Protein AF-A0A7W1WPH4-F1 (afdb_monomer_lite)

pLDDT: mean 79.87, std 18.22, range [43.59, 97.69]

Organism: NCBI:txid1490290

Sequence (135 aa):
MEVLTKTSVLTKNKQTAIPFRANKPANKQSKHRNLILAVILAGMLISISFIFLFALLFFNVFSQDPSRNMEEGQWEVSAGFPLEAKKYLSIYQEAGEKYGVPWPVLAAVHKVETDFGRNLSVSSVGATGHTQVRP

Structure (mmCIF, N/CA/C/O backbone):
data_AF-A0A7W1WPH4-F1
#
_entry.id   AF-A0A7W1WPH4-F1
#
loop_
_atom_site.group_PDB
_atom_site.id
_atom_site.type_symbol
_atom_site.label_atom_id
_atom_site.label_alt_id
_atom_site.label_comp_id
_atom_site.label_asym_id
_atom_site.label_entity_id
_atom_site.label_seq_id
_atom_site.pdbx_PDB_ins_code
_atom_site.Cartn_x
_atom_site.Cartn_y
_atom_site.Cartn_z
_atom_site.occupancy
_atom_site.B_iso_or_equiv
_atom_site.auth_seq_id
_atom_site.auth_comp_id
_atom_site.auth_asym_id
_atom_site.auth_atom_id
_atom_site.pdbx_PDB_model_num
ATOM 1 N N . MET A 1 1 ? -59.932 21.905 135.417 1.00 44.69 1 MET A N 1
ATOM 2 C CA . MET A 1 1 ? -59.788 20.575 134.791 1.00 44.69 1 MET A CA 1
ATOM 3 C C . MET A 1 1 ? -59.195 20.803 133.411 1.00 44.69 1 MET A C 1
ATOM 5 O O . MET A 1 1 ? -59.931 20.976 132.452 1.00 44.69 1 MET A O 1
ATOM 9 N N . GLU A 1 2 ? -57.873 20.939 133.347 1.00 46.03 2 GLU A N 1
ATOM 10 C CA . GLU A 1 2 ? -57.127 21.042 132.092 1.00 46.03 2 GLU A CA 1
ATOM 11 C C . GLU A 1 2 ? -56.689 19.638 131.688 1.00 46.03 2 GLU A C 1
ATOM 13 O O . GLU A 1 2 ? -56.064 18.934 132.480 1.00 46.03 2 GLU A O 1
ATOM 18 N N . VAL A 1 3 ? -57.029 19.220 130.471 1.00 50.69 3 VAL A N 1
ATOM 19 C CA . VAL A 1 3 ? -56.539 17.966 129.898 1.00 50.69 3 VAL A CA 1
ATOM 20 C C . VAL A 1 3 ? -55.778 18.311 128.626 1.00 50.69 3 VAL A C 1
ATOM 22 O O . VAL A 1 3 ? -56.357 18.606 127.585 1.00 50.69 3 VAL A O 1
ATOM 25 N N . LEU A 1 4 ? -54.453 18.300 128.756 1.00 47.03 4 LEU A N 1
ATOM 26 C CA . LEU A 1 4 ? -53.483 18.362 127.670 1.00 47.03 4 LEU A CA 1
ATOM 27 C C . LEU A 1 4 ? -53.533 17.052 126.873 1.00 47.03 4 LEU A C 1
ATOM 29 O O . LEU A 1 4 ? -53.284 15.981 127.430 1.00 47.03 4 LEU A O 1
ATOM 33 N N . THR A 1 5 ? -53.781 17.117 125.564 1.00 56.12 5 THR A N 1
ATOM 34 C CA . THR A 1 5 ? -53.632 15.957 124.672 1.00 56.12 5 THR A CA 1
ATOM 35 C C . THR A 1 5 ? -52.693 16.250 123.508 1.00 56.12 5 THR A C 1
ATOM 37 O O . THR A 1 5 ? -53.043 16.945 122.563 1.00 56.12 5 THR A O 1
ATOM 40 N N . LYS A 1 6 ? -51.507 15.643 123.623 1.00 46.16 6 LYS A N 1
ATOM 41 C CA . LYS A 1 6 ? -50.688 14.993 122.587 1.00 46.16 6 LYS A CA 1
ATOM 42 C C . LYS A 1 6 ? -50.460 15.696 121.239 1.00 46.16 6 LYS A C 1
ATOM 44 O O . LYS A 1 6 ? -51.287 15.704 120.337 1.00 46.16 6 LYS A O 1
ATOM 49 N N . THR A 1 7 ? -49.194 16.066 121.090 1.00 51.03 7 THR A N 1
ATOM 50 C CA . THR A 1 7 ? -48.355 16.135 119.891 1.00 51.03 7 THR A CA 1
ATOM 51 C C . THR A 1 7 ? -48.670 15.068 118.828 1.00 51.03 7 THR A C 1
ATOM 53 O O . THR A 1 7 ? -48.636 13.871 119.116 1.00 51.03 7 THR A O 1
ATOM 56 N N . SER A 1 8 ? -48.843 15.491 117.571 1.00 51.50 8 SER A N 1
ATOM 57 C CA . SER A 1 8 ? -48.758 14.629 116.384 1.00 51.50 8 SER A CA 1
ATOM 58 C C . SER A 1 8 ? -47.862 15.278 115.326 1.00 51.50 8 SER A C 1
ATOM 60 O O . SER A 1 8 ? -48.149 16.357 114.811 1.00 51.50 8 SER A O 1
ATOM 62 N N . VAL A 1 9 ? -46.754 14.601 115.039 1.00 52.53 9 VAL A N 1
ATOM 63 C CA . VAL A 1 9 ? -45.717 14.944 114.062 1.00 52.53 9 VAL A CA 1
ATOM 64 C C . VAL A 1 9 ? -46.260 14.761 112.641 1.00 52.53 9 VAL A C 1
ATOM 66 O O . VAL A 1 9 ? -46.621 13.651 112.257 1.00 52.53 9 VAL A O 1
ATOM 69 N N . LEU A 1 10 ? -46.282 15.828 111.838 1.00 47.59 10 LEU A N 1
ATOM 70 C CA . LEU A 1 10 ? -46.608 15.758 110.412 1.00 47.59 10 LEU A CA 1
ATOM 71 C C . LEU A 1 10 ? -45.361 15.300 109.637 1.00 47.59 10 LEU A C 1
ATOM 73 O O . LEU A 1 10 ? -44.367 16.020 109.558 1.00 47.59 10 LEU A O 1
ATOM 77 N N . THR A 1 11 ? -45.394 14.093 109.070 1.00 49.56 11 THR A N 1
ATOM 78 C CA . THR A 1 11 ? -44.335 13.571 108.193 1.00 49.56 11 THR A CA 1
ATOM 79 C C . THR A 1 11 ? -44.860 13.318 106.780 1.00 49.56 11 THR A C 1
ATOM 81 O O . THR A 1 11 ? -45.850 12.621 106.607 1.00 49.56 11 THR A O 1
ATOM 84 N N . LYS A 1 12 ? -44.091 13.832 105.804 1.00 48.00 12 LYS A N 1
ATOM 85 C CA . LYS A 1 12 ? -43.979 13.472 104.371 1.00 48.00 12 LYS A CA 1
ATOM 86 C C . LYS A 1 12 ? -45.227 13.602 103.481 1.00 48.00 12 LYS A C 1
ATOM 88 O O . LYS A 1 12 ? -46.167 12.841 103.627 1.00 48.00 12 LYS A O 1
ATOM 93 N N . ASN A 1 13 ? -45.100 14.361 102.384 1.00 47.38 13 ASN A N 1
ATOM 94 C CA . ASN A 1 13 ? -44.940 13.740 101.058 1.00 47.38 13 ASN A CA 1
ATOM 95 C C . ASN A 1 13 ? -44.462 14.760 100.001 1.00 47.38 13 ASN A C 1
ATOM 97 O O . ASN A 1 13 ? -45.152 15.735 99.720 1.00 47.38 13 ASN A O 1
ATOM 101 N N . LYS A 1 14 ? -43.289 14.535 99.395 1.00 56.16 14 LYS A N 1
ATOM 102 C CA . LYS A 1 14 ? -42.866 15.233 98.170 1.00 56.16 14 LYS A CA 1
ATOM 103 C C . LYS A 1 14 ? -43.418 14.438 96.988 1.00 56.16 14 LYS A C 1
ATOM 105 O O . LYS A 1 14 ? -42.868 13.398 96.647 1.00 56.16 14 LYS A O 1
ATOM 110 N N . GLN A 1 15 ? -44.493 14.918 96.370 1.00 54.16 15 GLN A N 1
ATOM 111 C CA . GLN A 1 15 ? -44.945 14.406 95.077 1.00 54.16 15 GLN A CA 1
ATOM 112 C C . GLN A 1 15 ? -43.989 14.907 93.990 1.00 54.16 15 GLN A C 1
ATOM 114 O O . GLN A 1 15 ? -44.013 16.068 93.593 1.00 54.16 15 GLN A O 1
ATOM 119 N N . THR A 1 16 ? -43.106 14.029 93.527 1.00 57.97 16 THR A N 1
ATOM 120 C CA . THR A 1 16 ? -42.344 14.221 92.291 1.00 57.97 16 THR A CA 1
ATOM 121 C C . THR A 1 16 ? -43.277 14.031 91.099 1.00 57.97 16 THR A C 1
ATOM 123 O O . THR A 1 16 ? -43.765 12.926 90.864 1.00 57.97 16 THR A O 1
ATOM 126 N N . ALA A 1 17 ? -43.527 15.104 90.350 1.00 58.62 17 ALA A N 1
ATOM 127 C CA . ALA A 1 17 ? -44.237 15.060 89.079 1.00 58.62 17 ALA A CA 1
ATOM 128 C C . ALA A 1 17 ? -43.425 14.261 88.042 1.00 58.62 17 ALA A C 1
ATOM 130 O O . ALA A 1 17 ? -42.264 14.571 87.776 1.00 58.62 17 ALA A O 1
ATOM 131 N N . ILE A 1 18 ? -44.033 13.229 87.458 1.00 62.78 18 ILE A N 1
ATOM 132 C CA . ILE A 1 18 ? -43.463 12.468 86.339 1.00 62.78 18 ILE A CA 1
ATOM 133 C C . ILE A 1 18 ? -43.774 13.246 85.048 1.00 62.78 18 ILE A C 1
ATOM 135 O O . ILE A 1 18 ? -44.949 13.535 84.808 1.00 62.78 18 ILE A O 1
ATOM 139 N N . PRO A 1 19 ? -42.796 13.595 84.189 1.00 65.19 19 PRO A N 1
ATOM 140 C CA . PRO A 1 19 ? -43.103 14.256 82.926 1.00 65.19 19 PRO A CA 1
ATOM 141 C C . PRO A 1 19 ? -43.771 13.274 81.951 1.00 65.19 19 PRO A C 1
ATOM 143 O O . PRO A 1 19 ? -43.208 12.232 81.611 1.00 65.19 19 PRO A O 1
ATOM 146 N N . PHE A 1 20 ? -44.966 13.622 81.464 1.00 67.62 20 PHE A N 1
ATOM 147 C CA . PHE A 1 20 ? -45.625 12.916 80.364 1.00 67.62 20 PHE A CA 1
ATOM 148 C C . PHE A 1 20 ? -44.813 13.115 79.075 1.00 67.62 20 PHE A C 1
ATOM 150 O O . PHE A 1 20 ? -44.821 14.184 78.462 1.00 67.62 20 PHE A O 1
ATOM 157 N N . ARG A 1 21 ? -44.063 12.085 78.673 1.00 67.25 21 ARG A N 1
ATOM 158 C CA . ARG A 1 21 ? -43.264 12.080 77.443 1.00 67.25 21 ARG A CA 1
ATOM 159 C C . ARG A 1 21 ? -44.173 11.797 76.246 1.00 67.25 21 ARG A C 1
ATOM 161 O O . ARG A 1 21 ? -44.509 10.648 75.974 1.00 67.25 21 ARG A O 1
ATOM 168 N N . ALA A 1 22 ? -44.549 12.842 75.512 1.00 64.62 22 ALA A N 1
ATOM 169 C CA . ALA A 1 22 ? -45.223 12.695 74.226 1.00 64.62 22 ALA A CA 1
ATOM 170 C C . ALA A 1 22 ? -44.254 12.085 73.196 1.00 64.62 22 ALA A C 1
ATOM 172 O O . ALA A 1 22 ? -43.293 12.722 72.761 1.00 64.62 22 ALA A O 1
ATOM 173 N N . ASN A 1 23 ? -44.498 10.837 72.798 1.00 65.06 23 ASN A N 1
ATOM 174 C CA . ASN A 1 23 ? -43.757 10.199 71.714 1.00 65.06 23 ASN A CA 1
ATOM 175 C C . ASN A 1 23 ? -44.302 10.703 70.370 1.00 65.06 23 ASN A C 1
ATOM 177 O O . ASN A 1 23 ? -45.432 10.399 69.993 1.00 65.06 23 ASN A O 1
ATOM 181 N N . LYS A 1 24 ? -43.493 11.475 69.638 1.00 65.81 24 LYS A N 1
ATOM 182 C CA . LYS A 1 24 ? -43.786 11.897 68.260 1.00 65.81 24 LYS A CA 1
ATOM 183 C C . LYS A 1 24 ? -43.923 10.638 67.385 1.00 65.81 24 LYS A C 1
ATOM 185 O O . LYS A 1 24 ? -42.964 9.863 67.340 1.00 65.81 24 LYS A O 1
ATOM 190 N N . PRO A 1 25 ? -45.058 10.389 66.703 1.00 61.06 25 PRO A N 1
ATOM 191 C CA . PRO A 1 25 ? -45.206 9.178 65.908 1.00 61.06 25 PRO A CA 1
ATOM 192 C C . PRO A 1 25 ? -44.193 9.207 64.7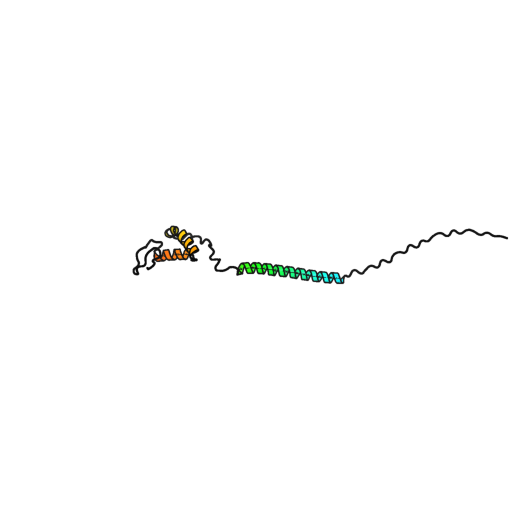62 1.00 61.06 25 PRO A C 1
ATOM 194 O O . PRO A 1 25 ? -44.140 10.153 63.973 1.00 61.06 25 PRO A O 1
ATOM 197 N N . ALA A 1 26 ? -43.352 8.175 64.696 1.00 64.44 26 ALA A N 1
ATOM 198 C CA . ALA A 1 26 ? -42.400 7.999 63.613 1.00 64.44 26 ALA A CA 1
ATOM 199 C C . ALA A 1 26 ? -43.173 7.908 62.286 1.00 64.44 26 ALA A C 1
ATOM 201 O O . ALA A 1 26 ? -43.914 6.953 62.052 1.00 64.44 26 ALA A O 1
ATOM 202 N N . ASN A 1 27 ? -43.023 8.918 61.423 1.00 64.62 27 ASN A N 1
ATOM 203 C CA . ASN A 1 27 ? -43.690 8.981 60.125 1.00 64.62 27 ASN A CA 1
ATOM 204 C C . ASN A 1 27 ? -43.156 7.859 59.216 1.00 64.62 27 ASN A C 1
ATOM 206 O O . ASN A 1 27 ? -42.111 7.983 58.581 1.00 64.62 27 ASN A O 1
ATOM 210 N N . LYS A 1 28 ? -43.870 6.731 59.190 1.00 62.22 28 LYS A N 1
ATOM 211 C CA . LYS A 1 28 ? -43.543 5.553 58.377 1.00 62.22 28 LYS A CA 1
ATOM 212 C C . LYS A 1 28 ? -43.762 5.818 56.879 1.00 62.22 28 LYS A C 1
ATOM 214 O O . LYS A 1 28 ? -43.068 5.244 56.048 1.00 62.22 28 LYS A O 1
ATOM 219 N N . GLN A 1 29 ? -44.661 6.740 56.529 1.00 66.44 29 GLN A N 1
ATOM 220 C CA . GLN A 1 29 ? -45.037 7.057 55.148 1.00 66.44 29 GLN A CA 1
ATOM 221 C C . GLN A 1 29 ? -43.981 7.889 54.403 1.00 66.44 29 GLN A C 1
ATOM 223 O O . GLN A 1 29 ? -43.794 7.702 53.201 1.00 66.44 29 GLN A O 1
ATOM 228 N N . SER A 1 30 ? -43.229 8.749 55.098 1.00 65.44 30 SER A N 1
ATOM 229 C CA . SER A 1 30 ? -42.098 9.475 54.498 1.00 65.44 30 SER A CA 1
ATOM 230 C C . SER A 1 30 ? -40.928 8.550 54.146 1.00 65.44 30 SER A C 1
ATOM 232 O O . SER A 1 30 ? -40.287 8.745 53.115 1.00 65.44 30 SER A O 1
ATOM 234 N N . LYS A 1 31 ? -40.692 7.493 54.940 1.00 74.88 31 LYS A N 1
A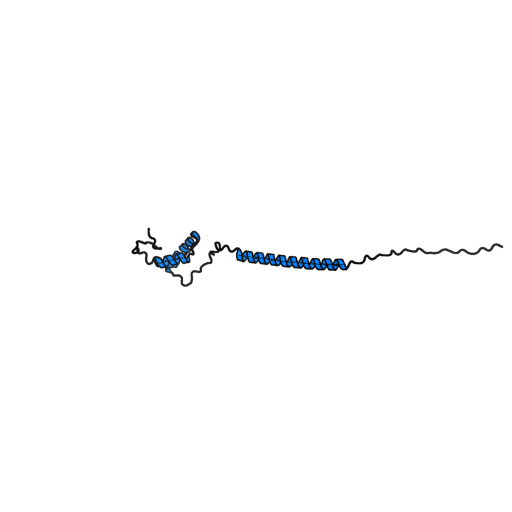TOM 235 C CA . LYS A 1 31 ? -39.651 6.492 54.649 1.00 74.88 31 LYS A CA 1
ATOM 236 C C . LYS A 1 31 ? -39.915 5.740 53.344 1.00 74.88 31 LYS A C 1
ATOM 238 O O . LYS A 1 31 ? -38.996 5.586 52.549 1.00 74.88 31 LYS A O 1
ATOM 243 N N . HIS A 1 32 ? -41.156 5.318 53.095 1.00 76.31 32 HIS A N 1
ATOM 244 C CA . HIS A 1 32 ? -41.504 4.599 51.863 1.00 76.31 32 HIS A CA 1
ATOM 245 C C . HIS A 1 32 ? -41.383 5.481 50.609 1.00 76.31 32 HIS A C 1
ATOM 247 O O . HIS A 1 32 ? -40.899 5.015 49.584 1.00 76.31 32 HIS A O 1
ATOM 253 N N . ARG A 1 33 ? -41.736 6.772 50.696 1.00 84.06 33 ARG A N 1
ATOM 254 C CA . ARG A 1 33 ? -41.580 7.728 49.582 1.00 84.06 33 ARG A CA 1
ATOM 255 C C . ARG A 1 33 ? -40.112 7.991 49.244 1.00 84.06 33 ARG A C 1
ATOM 257 O O . ARG A 1 33 ? -39.747 7.964 48.075 1.00 84.06 33 ARG A O 1
ATOM 264 N N . ASN A 1 34 ? -39.266 8.178 50.256 1.00 83.50 34 ASN A N 1
ATOM 265 C CA . ASN A 1 34 ? -37.833 8.398 50.051 1.00 83.50 34 ASN A CA 1
ATOM 266 C C . ASN A 1 34 ? -37.137 7.144 49.500 1.00 83.50 34 ASN A C 1
ATOM 268 O O . ASN A 1 34 ? -36.223 7.262 48.691 1.00 83.50 34 ASN A O 1
ATOM 272 N N . LEU A 1 35 ? -37.599 5.951 49.891 1.00 86.38 35 LEU A N 1
ATOM 273 C CA . LEU A 1 35 ? -37.100 4.685 49.355 1.00 86.38 35 LEU A CA 1
ATOM 274 C C . LEU A 1 35 ? -37.443 4.518 47.866 1.00 86.38 35 LEU A C 1
ATOM 276 O O . LEU A 1 35 ? -36.571 4.164 47.082 1.00 86.38 35 LEU A O 1
ATOM 280 N N . ILE A 1 36 ? -38.680 4.823 47.460 1.00 88.38 36 ILE A N 1
ATOM 281 C CA . ILE A 1 36 ? -39.101 4.759 46.048 1.00 88.38 36 ILE A CA 1
ATOM 282 C C . ILE A 1 36 ? -38.312 5.763 45.199 1.00 88.38 36 ILE A C 1
ATOM 284 O O . ILE A 1 36 ? -37.810 5.410 44.134 1.00 88.38 36 ILE A O 1
ATOM 288 N N . LEU A 1 37 ? -38.146 6.996 45.688 1.00 89.12 37 LEU A N 1
ATOM 289 C CA . LEU A 1 37 ? -37.350 8.018 45.005 1.00 89.12 37 LEU A CA 1
ATOM 290 C C . LEU A 1 37 ? -35.886 7.593 44.849 1.00 89.12 37 LEU A C 1
ATOM 292 O O . LEU A 1 37 ? -35.322 7.777 43.776 1.00 89.12 37 LEU A O 1
ATOM 296 N N . ALA A 1 38 ? -35.288 6.978 45.875 1.00 89.12 38 ALA A N 1
ATOM 297 C CA . ALA A 1 38 ? -33.916 6.479 45.809 1.00 89.12 38 ALA A CA 1
ATOM 298 C C . ALA A 1 38 ? -33.742 5.365 44.762 1.00 89.12 38 ALA A C 1
ATOM 300 O O . ALA A 1 38 ? -32.747 5.358 44.043 1.00 89.12 38 ALA A O 1
ATOM 301 N N . VAL A 1 39 ? -34.719 4.461 44.628 1.00 92.88 39 VAL A N 1
ATOM 302 C CA . VAL A 1 39 ? -34.691 3.388 43.618 1.00 92.88 39 VAL A CA 1
ATOM 303 C C . VAL A 1 39 ? -34.809 3.950 42.199 1.00 92.88 39 VAL A C 1
ATOM 305 O O . VAL A 1 39 ? -34.065 3.528 41.316 1.00 92.88 39 VAL A O 1
ATOM 308 N N . ILE A 1 40 ? -35.684 4.937 41.977 1.00 93.19 40 ILE A N 1
ATOM 309 C CA . ILE A 1 40 ? -35.818 5.608 40.672 1.00 93.19 40 ILE A CA 1
ATOM 310 C C . ILE A 1 40 ? -34.524 6.349 40.316 1.00 93.19 40 ILE A C 1
ATOM 312 O O . ILE A 1 40 ? -34.033 6.218 39.196 1.00 93.19 40 ILE A O 1
ATOM 316 N N . LEU A 1 41 ? -33.935 7.076 41.274 1.00 93.75 41 LEU A N 1
ATOM 317 C CA . LEU A 1 41 ? -32.680 7.800 41.062 1.00 93.75 41 LEU A CA 1
ATOM 318 C C . LEU A 1 41 ? -31.529 6.845 40.719 1.00 93.75 41 LEU A C 1
ATOM 320 O O . LEU A 1 41 ? -30.764 7.104 39.792 1.00 93.75 41 LEU A O 1
ATOM 324 N N . ALA A 1 42 ? -31.433 5.722 41.436 1.00 91.75 42 ALA A N 1
ATOM 325 C CA . ALA A 1 42 ? -30.443 4.686 41.164 1.00 91.75 42 ALA A CA 1
ATOM 326 C C . ALA A 1 42 ? -30.640 4.067 39.770 1.00 91.75 42 ALA A C 1
ATOM 328 O O . ALA A 1 42 ? -29.675 3.917 39.026 1.00 91.75 42 ALA A O 1
ATOM 329 N N . GLY A 1 43 ? -31.883 3.778 39.372 1.00 92.75 43 GLY A N 1
ATOM 330 C CA . GLY A 1 43 ? -32.201 3.265 38.035 1.00 92.75 43 GLY A CA 1
ATOM 331 C C . GLY A 1 43 ? -31.867 4.247 36.907 1.00 92.75 43 GLY A C 1
ATOM 332 O O . GLY A 1 43 ? -31.325 3.843 35.875 1.00 92.75 43 GLY A O 1
ATOM 333 N N . MET A 1 44 ? -32.125 5.544 37.105 1.00 94.69 44 MET A N 1
ATOM 334 C CA . MET A 1 44 ? -31.744 6.586 36.144 1.00 94.69 44 MET A CA 1
ATOM 335 C C . MET A 1 44 ? -30.226 6.706 36.018 1.00 94.69 44 MET A C 1
ATOM 337 O O . MET A 1 44 ? -29.725 6.788 34.902 1.00 94.69 44 MET A O 1
ATOM 341 N N . LEU A 1 45 ? -29.488 6.651 37.131 1.00 94.81 45 LEU A N 1
ATOM 342 C CA . LEU A 1 45 ? -28.022 6.666 37.116 1.00 94.81 45 LEU A CA 1
ATOM 343 C C . LEU A 1 45 ? -27.453 5.479 36.334 1.00 94.81 45 LEU A C 1
ATOM 345 O O . LEU A 1 45 ? -26.601 5.674 35.473 1.00 94.81 45 LEU A O 1
ATOM 349 N N . ILE A 1 46 ? -27.978 4.273 36.564 1.00 95.62 46 ILE A N 1
ATOM 350 C CA . ILE A 1 46 ? -27.574 3.068 35.826 1.00 95.62 46 ILE A CA 1
ATOM 351 C C . ILE A 1 46 ? -27.861 3.227 34.327 1.00 95.62 46 ILE A C 1
ATOM 353 O O . ILE A 1 46 ? -27.006 2.924 33.497 1.00 95.62 46 ILE A O 1
ATOM 357 N N . SER A 1 47 ? -29.035 3.752 33.973 1.00 95.31 47 SER A N 1
ATOM 358 C CA . SER A 1 47 ? -29.427 3.965 32.573 1.00 95.31 47 SER A CA 1
ATOM 359 C C . SER A 1 47 ? -28.539 5.003 31.880 1.00 95.31 47 SER A C 1
ATOM 361 O O . SER A 1 47 ? -28.104 4.788 30.753 1.00 95.31 47 SER A O 1
ATOM 363 N N . ILE A 1 48 ? -28.213 6.103 32.564 1.00 96.38 48 ILE A N 1
ATOM 364 C CA . ILE A 1 48 ? -27.312 7.147 32.057 1.00 96.38 48 ILE A CA 1
ATOM 365 C C . ILE A 1 48 ? -25.901 6.589 31.862 1.00 96.38 48 ILE A C 1
ATOM 367 O O . ILE A 1 48 ? -25.298 6.824 30.818 1.00 96.38 48 ILE A O 1
ATOM 371 N N . SER A 1 49 ? -25.385 5.810 32.817 1.00 95.44 49 SER A N 1
ATOM 372 C CA . SER A 1 49 ? -24.091 5.137 32.671 1.00 95.44 49 SER A CA 1
ATOM 373 C C . SER A 1 49 ? -24.075 4.176 31.484 1.00 95.44 49 SER A C 1
ATOM 375 O O . SER A 1 49 ? -23.081 4.119 30.765 1.00 95.44 49 SER A O 1
ATOM 377 N N . PHE A 1 50 ? -25.177 3.465 31.235 1.00 96.50 50 PHE A N 1
ATOM 378 C CA . PHE A 1 50 ? -25.293 2.560 30.095 1.00 96.50 50 PHE A CA 1
ATOM 379 C C . PHE A 1 50 ? -25.316 3.313 28.759 1.00 96.50 50 PHE A C 1
ATOM 381 O O . PHE A 1 50 ? -24.616 2.928 27.828 1.00 96.50 50 PHE A O 1
ATOM 388 N N . ILE A 1 51 ? -26.059 4.422 28.678 1.00 96.44 51 ILE A N 1
ATOM 389 C CA . ILE A 1 51 ? -26.094 5.290 27.491 1.00 96.44 51 ILE A CA 1
ATOM 390 C C . ILE A 1 51 ? -24.724 5.927 27.246 1.00 96.44 51 ILE A C 1
ATOM 392 O O . ILE A 1 51 ? -24.285 5.996 26.105 1.00 96.44 51 ILE A O 1
ATOM 396 N N . PHE A 1 52 ? -24.025 6.356 28.298 1.00 96.00 52 PHE A N 1
ATOM 397 C CA . PHE A 1 52 ? -22.682 6.920 28.183 1.00 96.00 52 PHE A CA 1
ATOM 398 C C . PHE A 1 52 ? -21.672 5.877 27.694 1.00 96.00 52 PHE A C 1
ATOM 400 O O . PHE A 1 52 ? -20.919 6.144 26.763 1.00 96.00 52 PHE A O 1
ATOM 407 N N . LEU A 1 53 ? -21.704 4.663 28.254 1.00 95.62 53 LEU A N 1
ATOM 408 C CA . LEU A 1 53 ? -20.877 3.551 27.786 1.00 95.62 53 LEU A CA 1
ATOM 409 C C . LEU A 1 53 ? -21.186 3.210 26.324 1.00 95.62 53 LEU A C 1
ATOM 411 O O . LEU A 1 53 ? -20.272 3.068 25.517 1.00 95.62 53 LEU A O 1
ATOM 415 N N . PHE A 1 54 ? -22.469 3.126 25.970 1.00 94.69 54 PHE A N 1
ATOM 416 C CA . PHE A 1 54 ? -22.900 2.876 24.601 1.00 94.69 54 PHE A CA 1
ATOM 417 C C . PHE A 1 54 ? -22.444 3.985 23.650 1.00 94.69 54 PHE A C 1
ATOM 419 O O . PHE A 1 54 ? -21.949 3.682 22.574 1.00 94.69 54 PHE A O 1
ATOM 426 N N . ALA A 1 55 ? -22.543 5.255 24.046 1.00 94.31 55 ALA A N 1
ATOM 427 C CA . ALA A 1 55 ? -22.074 6.385 23.253 1.00 94.31 55 ALA A CA 1
ATOM 428 C C . ALA A 1 55 ? -20.551 6.360 23.060 1.00 94.31 55 ALA A C 1
ATOM 430 O O . ALA A 1 55 ? -20.087 6.642 21.960 1.00 94.31 55 ALA A O 1
ATOM 431 N N . LEU A 1 56 ? -19.775 5.970 24.079 1.00 93.12 56 LEU A N 1
ATOM 432 C CA . LEU A 1 56 ? -18.326 5.776 23.948 1.00 93.12 56 LEU A CA 1
ATOM 433 C C . LEU A 1 56 ? -17.986 4.649 22.965 1.00 93.12 56 LEU A C 1
ATOM 435 O O . LEU A 1 56 ? -17.119 4.828 22.111 1.00 93.12 56 LEU A O 1
ATOM 439 N N . LEU A 1 57 ? -18.686 3.513 23.050 1.00 91.50 57 LEU A N 1
ATOM 440 C CA . LEU A 1 57 ? -18.512 2.402 22.108 1.00 91.50 57 LEU A CA 1
ATOM 441 C C . LEU A 1 57 ? -18.930 2.801 20.688 1.00 91.50 57 LEU A C 1
ATOM 443 O O . LEU A 1 57 ? -18.210 2.537 19.731 1.00 91.50 57 LEU A O 1
ATOM 447 N N . PHE A 1 58 ? -20.067 3.479 20.549 1.00 90.75 58 PHE A N 1
ATOM 448 C CA . PHE A 1 58 ? -20.581 3.951 19.269 1.00 90.75 58 PHE A CA 1
ATOM 449 C C . PHE A 1 58 ? -19.628 4.957 18.621 1.00 90.75 58 PHE A C 1
ATOM 451 O O . PHE A 1 58 ? -19.303 4.821 17.447 1.00 90.75 58 PHE A O 1
ATOM 458 N N . PHE A 1 59 ? -19.129 5.930 19.387 1.00 87.81 59 PHE A N 1
ATOM 459 C CA . PHE A 1 59 ? -18.147 6.903 18.914 1.00 87.81 59 PHE A CA 1
ATOM 460 C C . PHE A 1 59 ? -16.845 6.217 18.487 1.00 87.81 59 PHE A C 1
ATOM 462 O O . PHE A 1 59 ? -16.316 6.528 17.430 1.00 87.81 59 PHE A O 1
ATOM 469 N N . ASN A 1 60 ? -16.366 5.218 19.235 1.00 84.06 60 ASN A N 1
ATOM 470 C CA . ASN A 1 60 ? -15.189 4.441 18.839 1.00 84.06 60 ASN A CA 1
ATOM 471 C C . ASN A 1 60 ? -15.366 3.734 17.479 1.00 84.06 60 ASN A C 1
ATOM 473 O O . ASN A 1 60 ? -14.435 3.722 16.679 1.00 84.06 60 ASN A O 1
ATOM 477 N N . VAL A 1 61 ? -16.560 3.205 17.195 1.00 83.31 61 VAL A N 1
ATOM 478 C CA . VAL A 1 61 ? -16.870 2.532 15.921 1.00 83.31 61 VAL A CA 1
ATOM 479 C C . VAL A 1 61 ? -17.075 3.529 14.775 1.00 83.31 61 VAL A C 1
ATOM 481 O O . VAL A 1 61 ? -16.587 3.310 13.671 1.00 83.31 61 VAL A O 1
ATOM 484 N N . PHE A 1 62 ? -17.788 4.631 15.016 1.00 77.88 62 PHE A N 1
ATOM 485 C CA . PHE A 1 62 ? -18.215 5.565 13.966 1.00 77.88 62 PHE A CA 1
ATOM 486 C C . PHE A 1 62 ? -17.268 6.749 13.736 1.00 77.88 62 PHE A C 1
ATOM 488 O O . PHE A 1 62 ? -17.394 7.432 12.724 1.00 77.88 62 PHE A O 1
ATOM 495 N N . SER A 1 63 ? -16.312 7.008 14.632 1.00 72.06 63 SER A N 1
ATOM 496 C CA . SER A 1 63 ? -15.251 8.007 14.423 1.00 72.06 63 SER A CA 1
ATOM 497 C C . SER A 1 63 ? -14.051 7.471 13.646 1.00 72.06 63 SER A C 1
ATOM 499 O O . SER A 1 63 ? -13.034 8.159 13.549 1.00 72.06 63 SER A O 1
ATOM 501 N N . GLN A 1 64 ? -14.156 6.272 13.068 1.00 63.88 64 GLN A N 1
ATOM 502 C CA . GLN A 1 64 ? -13.213 5.825 12.053 1.00 63.88 64 GLN A CA 1
ATOM 503 C C . GLN A 1 64 ? -13.403 6.675 10.795 1.00 63.88 64 GLN A C 1
ATOM 505 O O . GLN A 1 64 ? -14.209 6.367 9.924 1.00 63.88 64 GLN A O 1
ATOM 510 N N . ASP A 1 65 ? -12.672 7.783 10.733 1.00 56.38 65 ASP A N 1
ATOM 511 C CA . ASP A 1 65 ? -12.445 8.547 9.515 1.00 56.38 65 ASP A CA 1
ATOM 512 C C . ASP A 1 65 ? -11.843 7.574 8.476 1.00 56.38 65 ASP A C 1
ATOM 514 O O . ASP A 1 65 ? -10.705 7.127 8.664 1.00 56.38 65 ASP A O 1
ATOM 518 N N . PRO A 1 66 ? -12.574 7.183 7.410 1.00 55.78 66 PRO A N 1
ATOM 519 C CA . PRO A 1 66 ? -12.107 6.172 6.454 1.00 55.78 66 PRO A CA 1
ATOM 520 C C . PRO A 1 66 ? -10.799 6.590 5.772 1.00 55.78 66 PRO A C 1
ATOM 522 O O . PRO A 1 66 ? -10.037 5.754 5.298 1.00 55.78 66 PRO A O 1
ATOM 525 N N . SER A 1 67 ? -10.534 7.898 5.764 1.00 53.69 67 SER A N 1
ATOM 526 C CA . SER A 1 67 ? -9.337 8.542 5.229 1.00 53.69 67 SER A CA 1
ATOM 527 C C . SER A 1 67 ? -8.109 8.426 6.138 1.00 53.69 67 SER A C 1
ATOM 529 O O . SER A 1 67 ? -6.991 8.565 5.653 1.00 53.69 67 SER A O 1
ATOM 531 N N . ARG A 1 68 ? -8.285 8.195 7.449 1.00 48.50 68 ARG A N 1
ATOM 532 C CA . ARG A 1 68 ? -7.176 8.012 8.409 1.00 48.50 68 ARG A CA 1
ATOM 533 C C . ARG A 1 68 ? -6.715 6.562 8.526 1.00 48.50 68 ARG A C 1
ATOM 535 O O . ARG A 1 68 ? -5.615 6.323 9.006 1.00 48.50 68 ARG A O 1
ATOM 542 N N . ASN A 1 69 ? -7.539 5.631 8.049 1.00 46.06 69 ASN A N 1
ATOM 543 C CA . ASN A 1 69 ? -7.285 4.196 8.065 1.00 46.06 69 ASN A CA 1
ATOM 544 C C . ASN A 1 69 ? -6.988 3.654 6.658 1.00 46.06 69 ASN A C 1
ATOM 546 O O . ASN A 1 69 ? -7.331 2.516 6.342 1.00 46.06 69 ASN A O 1
ATOM 550 N N . MET A 1 70 ? -6.226 4.391 5.843 1.00 50.50 70 MET A N 1
ATOM 551 C CA . MET A 1 70 ? -5.134 3.693 5.159 1.00 50.50 70 MET A CA 1
ATOM 552 C C . MET A 1 70 ? -4.125 3.361 6.250 1.00 50.50 70 MET A C 1
ATOM 554 O O . MET A 1 70 ? -3.087 4.002 6.373 1.00 50.50 70 MET A O 1
ATOM 558 N N . GLU A 1 71 ? -4.510 2.420 7.117 1.00 48.97 71 GLU A N 1
ATOM 559 C CA . GLU A 1 71 ? -3.602 1.801 8.046 1.00 48.97 71 GLU A CA 1
ATOM 560 C C . GLU A 1 71 ? -2.425 1.387 7.175 1.00 48.97 71 GLU A C 1
ATOM 562 O O . GLU A 1 71 ? -2.544 0.602 6.227 1.00 48.97 71 GLU A O 1
ATOM 567 N N . GLU A 1 72 ? -1.274 1.923 7.537 1.00 47.56 72 GLU A N 1
ATOM 568 C CA . GLU A 1 72 ? 0.040 1.320 7.414 1.00 47.56 72 GLU A CA 1
ATOM 569 C C . GLU A 1 72 ? 0.047 -0.066 8.104 1.00 47.56 72 GLU A C 1
ATOM 571 O O . GLU A 1 72 ? 0.979 -0.449 8.801 1.00 47.56 72 GLU A O 1
ATOM 576 N N . GLY A 1 73 ? -1.042 -0.831 7.969 1.00 44.91 73 GLY A N 1
ATOM 577 C CA . GLY A 1 73 ? -1.139 -2.221 8.305 1.00 44.91 73 GLY A CA 1
ATOM 578 C C . GLY A 1 73 ? -0.049 -2.842 7.483 1.00 44.91 73 GLY A C 1
ATOM 579 O O . GLY A 1 73 ? -0.050 -2.735 6.256 1.00 44.91 73 GLY A O 1
ATOM 580 N N . GLN A 1 74 ? 0.940 -3.361 8.194 1.00 43.59 74 GLN A N 1
ATOM 581 C CA . GLN A 1 74 ? 2.054 -4.091 7.650 1.00 43.59 74 GLN A CA 1
ATOM 582 C C . GLN A 1 74 ? 1.474 -5.121 6.693 1.00 43.59 74 GLN A C 1
ATOM 584 O O . GLN A 1 74 ? 1.024 -6.190 7.099 1.00 43.59 74 GLN A O 1
ATOM 589 N N . TRP A 1 75 ? 1.404 -4.760 5.415 1.00 54.50 75 TRP A N 1
ATOM 590 C CA . TRP A 1 75 ? 1.108 -5.684 4.350 1.00 54.50 75 TRP A CA 1
ATOM 591 C C . TRP A 1 75 ? 2.338 -6.565 4.343 1.00 54.50 75 TRP A C 1
ATOM 593 O O . TRP A 1 75 ? 3.338 -6.238 3.699 1.00 54.50 75 TRP A O 1
ATOM 603 N N . GLU A 1 76 ? 2.315 -7.596 5.188 1.00 56.62 76 GLU A N 1
ATOM 604 C CA . GLU A 1 76 ? 3.388 -8.557 5.255 1.00 56.62 76 GLU A CA 1
ATOM 605 C C . GLU A 1 76 ? 3.592 -9.011 3.827 1.00 56.62 76 GLU A C 1
ATOM 607 O O . GLU A 1 76 ? 2.669 -9.452 3.132 1.00 56.62 76 GLU A O 1
ATOM 612 N N . VAL A 1 77 ? 4.806 -8.775 3.354 1.00 67.94 77 VAL A N 1
ATOM 613 C CA . VAL A 1 77 ? 5.215 -9.194 2.034 1.00 67.94 77 VAL A CA 1
ATOM 614 C C . VAL A 1 77 ? 4.984 -10.694 2.005 1.00 67.94 77 VAL 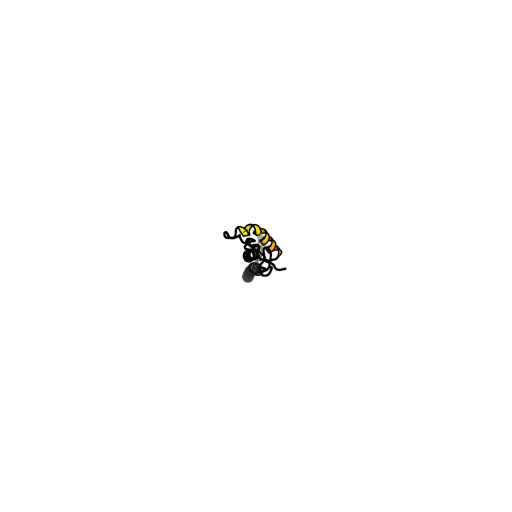A C 1
ATOM 616 O O . VAL A 1 77 ? 5.687 -11.438 2.688 1.00 67.94 77 VAL A O 1
ATOM 619 N N . SER A 1 78 ? 3.942 -11.119 1.284 1.00 71.69 78 SER A N 1
ATOM 620 C CA . SER A 1 78 ? 3.535 -12.522 1.279 1.00 71.69 78 SER A CA 1
ATOM 621 C C . SER A 1 78 ? 4.741 -13.398 0.947 1.00 71.69 78 SER A C 1
ATOM 623 O O . SER A 1 78 ? 5.611 -12.983 0.176 1.00 71.69 78 SER A O 1
ATOM 625 N N . ALA A 1 79 ? 4.784 -14.623 1.470 1.00 69.00 79 ALA A N 1
ATOM 626 C CA . ALA A 1 79 ? 5.886 -15.549 1.202 1.00 69.00 79 ALA A CA 1
ATOM 627 C C . ALA A 1 79 ? 6.148 -15.777 -0.307 1.00 69.00 79 ALA A C 1
ATOM 629 O O . ALA A 1 79 ? 7.241 -16.189 -0.683 1.00 69.00 79 ALA A O 1
ATOM 630 N N . GLY A 1 80 ? 5.165 -15.482 -1.169 1.00 73.25 80 GLY A N 1
ATOM 631 C CA . GLY A 1 80 ? 5.266 -15.542 -2.628 1.00 73.25 80 GLY A CA 1
ATOM 632 C C . GLY A 1 80 ? 5.630 -14.227 -3.327 1.00 73.25 80 GLY A C 1
ATOM 633 O O . GLY A 1 80 ? 5.519 -14.158 -4.551 1.00 73.25 80 GLY A O 1
ATOM 634 N N . PHE A 1 81 ? 6.025 -13.171 -2.609 1.00 81.62 81 PHE A N 1
ATOM 635 C CA . PHE A 1 81 ? 6.429 -11.924 -3.256 1.00 81.62 81 PHE A CA 1
ATOM 636 C C . PHE A 1 81 ? 7.706 -12.132 -4.088 1.00 81.62 81 PHE A C 1
ATOM 638 O O . PHE A 1 81 ? 8.677 -12.694 -3.571 1.00 81.62 81 PHE A O 1
ATOM 645 N N . PRO A 1 82 ? 7.746 -11.668 -5.351 1.00 84.88 82 PRO A N 1
ATOM 646 C CA . PRO A 1 82 ? 8.877 -11.918 -6.238 1.00 84.88 82 PRO A CA 1
ATOM 647 C C . PRO A 1 82 ? 10.193 -11.380 -5.668 1.00 84.88 82 PRO A C 1
ATOM 649 O O . PRO A 1 82 ? 10.282 -10.222 -5.248 1.00 84.88 82 PRO A O 1
ATOM 652 N N . LEU A 1 83 ? 11.242 -12.206 -5.684 1.00 85.44 83 LEU A N 1
ATOM 653 C CA . LEU A 1 83 ? 12.558 -11.825 -5.165 1.00 85.44 83 LEU A CA 1
ATOM 654 C C . LEU A 1 83 ? 13.134 -10.632 -5.940 1.00 85.44 83 LEU A C 1
ATOM 656 O O . LEU A 1 83 ? 13.776 -9.756 -5.362 1.00 85.44 83 LEU A O 1
ATOM 660 N N . GLU A 1 84 ? 12.836 -10.562 -7.236 1.00 86.88 84 GLU A N 1
ATOM 661 C CA . GLU A 1 84 ? 13.229 -9.482 -8.138 1.00 86.88 84 GLU A CA 1
ATOM 662 C C . GLU A 1 84 ? 12.634 -8.134 -7.715 1.00 86.88 84 GLU A C 1
ATOM 664 O O . GLU A 1 84 ? 13.269 -7.093 -7.893 1.00 86.88 84 GLU A O 1
ATOM 669 N N . ALA A 1 85 ? 11.440 -8.154 -7.117 1.00 89.38 85 ALA A N 1
ATOM 670 C CA . ALA A 1 85 ? 10.736 -6.968 -6.648 1.00 89.38 85 ALA A CA 1
ATOM 671 C C . ALA A 1 85 ? 11.212 -6.497 -5.268 1.00 89.38 85 ALA A C 1
ATOM 673 O O . ALA A 1 85 ? 11.035 -5.329 -4.922 1.00 89.38 85 ALA A O 1
ATOM 674 N N . LYS A 1 86 ? 11.833 -7.382 -4.476 1.00 90.31 86 LYS A N 1
ATOM 675 C CA . LYS A 1 86 ? 12.201 -7.126 -3.074 1.00 90.31 86 LYS A CA 1
ATOM 676 C C . LYS A 1 86 ? 13.131 -5.923 -2.904 1.00 90.31 86 LYS A C 1
ATOM 678 O O . LYS A 1 86 ? 12.984 -5.174 -1.945 1.00 90.31 86 LYS A O 1
ATOM 683 N N . LYS A 1 87 ? 14.033 -5.688 -3.863 1.00 92.88 87 LYS A N 1
ATOM 684 C CA . LYS A 1 87 ? 14.948 -4.528 -3.869 1.00 92.88 87 LYS A CA 1
ATOM 685 C C . LYS A 1 87 ? 14.254 -3.173 -4.067 1.00 92.88 87 LYS A C 1
ATOM 687 O O . LYS A 1 87 ? 14.874 -2.149 -3.819 1.00 92.88 87 LYS A O 1
ATOM 692 N N . TYR A 1 88 ? 12.999 -3.164 -4.514 1.00 95.19 88 TYR A N 1
ATOM 693 C CA . TYR A 1 88 ? 12.207 -1.950 -4.730 1.00 95.19 88 TYR A CA 1
ATOM 694 C C . TYR A 1 88 ? 11.171 -1.711 -3.627 1.00 95.19 88 TYR A C 1
ATOM 696 O O . TYR A 1 88 ? 10.465 -0.710 -3.671 1.00 95.19 88 TYR A O 1
ATOM 704 N N . LEU A 1 89 ? 11.065 -2.615 -2.646 1.00 92.06 89 LEU A N 1
ATOM 705 C CA . LEU A 1 89 ? 10.014 -2.571 -1.632 1.00 92.06 89 LEU A CA 1
ATOM 706 C C . LEU A 1 89 ? 9.997 -1.247 -0.859 1.00 92.06 89 LEU A C 1
ATOM 708 O O . LEU A 1 89 ? 8.932 -0.648 -0.738 1.00 92.06 89 LEU A O 1
ATOM 712 N N . SER A 1 90 ? 11.162 -0.775 -0.403 1.00 93.69 90 SER A N 1
ATOM 713 C CA . SER A 1 90 ? 11.265 0.501 0.315 1.00 93.69 90 SER A CA 1
ATOM 714 C C . SER A 1 90 ? 10.781 1.668 -0.545 1.00 93.69 90 SER A C 1
ATOM 716 O O . SER A 1 90 ? 10.003 2.487 -0.080 1.00 93.69 90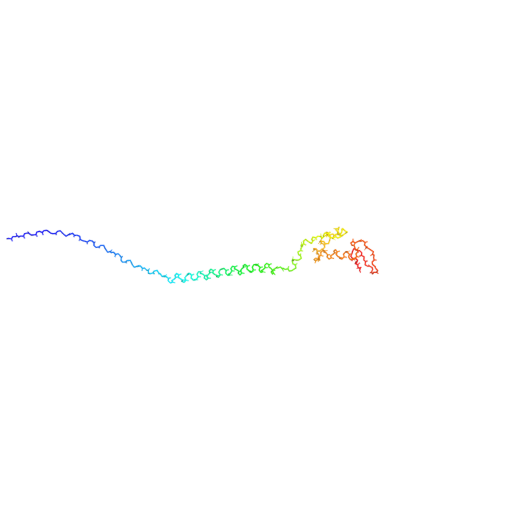 SER A O 1
ATOM 718 N N . ILE A 1 91 ? 11.132 1.679 -1.835 1.00 95.31 91 ILE A N 1
ATOM 719 C CA . ILE A 1 91 ? 10.698 2.715 -2.782 1.00 95.31 91 ILE A CA 1
ATOM 720 C C . ILE A 1 91 ? 9.174 2.703 -2.944 1.00 95.31 91 ILE A C 1
ATOM 722 O O . ILE A 1 91 ? 8.557 3.764 -2.972 1.00 95.31 91 ILE A O 1
ATOM 726 N N . TYR A 1 92 ? 8.544 1.526 -3.039 1.00 94.75 92 TYR A N 1
ATOM 727 C CA . TYR A 1 92 ? 7.083 1.448 -3.127 1.00 94.75 92 TYR A CA 1
ATOM 728 C C . TYR A 1 92 ? 6.404 1.922 -1.845 1.00 94.75 92 TYR A C 1
ATOM 730 O O . TYR A 1 92 ? 5.374 2.582 -1.923 1.00 94.75 92 TYR A O 1
ATOM 738 N N . GLN A 1 93 ? 6.949 1.572 -0.680 1.00 92.31 93 GLN A N 1
ATOM 739 C CA . GLN A 1 93 ? 6.392 1.971 0.612 1.00 92.31 93 GLN A CA 1
ATOM 740 C C . GLN A 1 93 ? 6.502 3.486 0.808 1.00 92.31 93 GLN A C 1
ATOM 742 O O . GLN A 1 93 ? 5.484 4.138 1.024 1.00 92.31 93 GLN A O 1
ATOM 747 N N . GLU A 1 94 ? 7.694 4.053 0.606 1.00 94.06 94 GLU A N 1
ATOM 748 C CA . GLU A 1 94 ? 7.950 5.497 0.699 1.00 94.06 94 GLU A CA 1
ATOM 749 C C . GLU A 1 94 ? 7.089 6.298 -0.290 1.00 94.06 94 GLU A C 1
ATOM 751 O O . GLU A 1 94 ? 6.483 7.310 0.063 1.00 94.06 94 GLU A O 1
ATOM 756 N N . ALA A 1 95 ? 7.000 5.853 -1.549 1.00 94.75 95 ALA A N 1
ATOM 757 C CA . ALA A 1 95 ? 6.152 6.507 -2.541 1.00 94.75 95 ALA A CA 1
ATOM 758 C C . ALA A 1 95 ? 4.662 6.349 -2.208 1.00 94.75 95 ALA A C 1
ATOM 760 O O . ALA A 1 95 ? 3.882 7.278 -2.417 1.00 94.75 95 ALA A O 1
ATOM 761 N N . GLY A 1 96 ? 4.261 5.190 -1.689 1.00 92.94 96 GLY A N 1
ATOM 762 C CA . GLY A 1 96 ? 2.879 4.936 -1.322 1.00 92.94 96 GLY A CA 1
ATOM 763 C C . GLY A 1 96 ? 2.397 5.846 -0.197 1.00 92.94 96 GLY A C 1
ATOM 764 O O . GLY A 1 96 ? 1.322 6.434 -0.308 1.00 92.94 96 GLY A O 1
ATOM 765 N N . GLU A 1 97 ? 3.238 6.046 0.818 1.00 90.19 97 GLU A N 1
ATOM 766 C CA . GLU A 1 97 ? 3.006 7.014 1.891 1.00 90.19 97 GLU A CA 1
ATOM 767 C C . GLU A 1 97 ? 2.950 8.445 1.339 1.00 90.19 97 GLU A C 1
ATOM 769 O O . GLU A 1 97 ? 1.978 9.169 1.550 1.00 90.19 97 GLU A O 1
ATOM 774 N N . LYS A 1 98 ? 3.959 8.838 0.551 1.00 95.19 98 LYS A N 1
ATOM 775 C CA . LYS A 1 98 ? 4.083 10.203 0.025 1.00 95.19 98 LYS A CA 1
ATOM 776 C C . LYS A 1 98 ? 2.912 10.627 -0.861 1.00 95.19 98 LYS A C 1
ATOM 778 O O . LYS A 1 98 ? 2.541 11.801 -0.860 1.00 95.19 98 LYS A O 1
ATOM 783 N N . TYR A 1 99 ? 2.382 9.708 -1.664 1.00 94.25 99 TYR A N 1
ATOM 784 C CA . TYR A 1 99 ? 1.370 10.010 -2.678 1.00 94.25 99 TYR A CA 1
ATOM 785 C C . TYR A 1 99 ? -0.026 9.467 -2.341 1.00 94.25 99 TYR A C 1
ATOM 787 O O . TYR A 1 99 ? -0.943 9.651 -3.138 1.00 94.25 99 TYR A O 1
ATOM 795 N N . GLY A 1 100 ? -0.210 8.817 -1.186 1.00 91.19 100 GLY A N 1
ATOM 796 C CA . GLY A 1 100 ? -1.496 8.232 -0.788 1.00 91.19 100 GLY A CA 1
ATOM 797 C C . GLY A 1 100 ? -1.947 7.083 -1.698 1.00 91.19 100 GLY A C 1
ATOM 798 O O . GLY A 1 100 ? -3.141 6.903 -1.930 1.00 91.19 100 GLY A O 1
ATOM 799 N N . VAL A 1 101 ? -0.998 6.323 -2.254 1.00 90.69 101 VAL A N 1
ATOM 800 C CA . VAL A 1 101 ? -1.256 5.186 -3.153 1.00 90.69 101 VAL A CA 1
ATOM 801 C C . VAL A 1 101 ? -0.814 3.900 -2.454 1.00 90.69 101 VAL A C 1
ATOM 803 O O . VAL A 1 101 ? 0.325 3.828 -2.009 1.00 90.69 101 VAL A O 1
ATOM 806 N N . PRO A 1 102 ? -1.631 2.837 -2.374 1.00 90.69 102 PRO A N 1
ATOM 807 C CA . PRO A 1 102 ? -1.183 1.593 -1.755 1.00 90.69 102 PRO A CA 1
ATOM 808 C C . PRO A 1 102 ? 0.065 1.034 -2.456 1.00 90.69 102 PRO A C 1
ATOM 810 O O . PRO A 1 102 ? 0.046 0.785 -3.663 1.00 90.69 102 PRO A O 1
ATOM 813 N N . TRP A 1 103 ? 1.141 0.776 -1.707 1.00 91.62 103 TRP A N 1
ATOM 814 C CA . TRP A 1 103 ? 2.398 0.262 -2.270 1.00 91.62 103 TRP A CA 1
ATOM 815 C C . TRP A 1 103 ? 2.247 -1.022 -3.120 1.00 91.62 103 TRP A C 1
ATOM 817 O O . TRP A 1 103 ? 2.977 -1.144 -4.110 1.00 91.62 103 TRP A O 1
ATOM 827 N N . PRO A 1 104 ? 1.302 -1.960 -2.850 1.00 91.56 104 PRO A N 1
ATOM 828 C CA . PRO A 1 104 ? 1.115 -3.130 -3.709 1.00 91.56 104 PRO A CA 1
ATOM 829 C C . PRO A 1 104 ? 0.672 -2.758 -5.127 1.00 91.56 104 PRO A C 1
ATOM 831 O O . PRO A 1 104 ? 1.015 -3.459 -6.077 1.00 91.56 104 PRO A O 1
ATOM 834 N N . VAL A 1 105 ? -0.044 -1.639 -5.289 1.00 94.38 105 VAL A N 1
ATOM 835 C CA . VAL A 1 105 ? -0.439 -1.114 -6.604 1.00 94.38 105 VAL A CA 1
ATOM 836 C C . VAL A 1 105 ? 0.798 -0.662 -7.377 1.00 94.38 105 VAL A C 1
ATOM 838 O O . VAL A 1 105 ? 0.950 -1.013 -8.544 1.00 94.38 105 VAL A O 1
ATOM 841 N N . LEU A 1 106 ? 1.728 0.042 -6.724 1.00 95.06 106 LEU A N 1
ATOM 842 C CA . LEU A 1 106 ? 2.991 0.465 -7.342 1.00 95.06 106 LEU A CA 1
ATOM 843 C 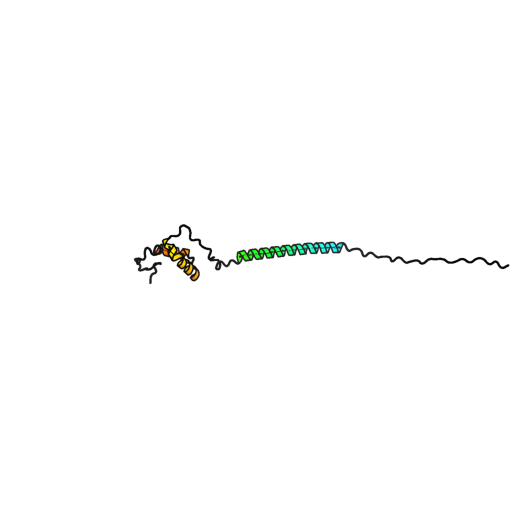C . LEU A 1 106 ? 3.840 -0.741 -7.775 1.00 95.06 106 LEU A C 1
ATOM 845 O O . LEU A 1 106 ? 4.355 -0.773 -8.895 1.00 95.06 106 LEU A O 1
ATOM 849 N N . ALA A 1 107 ? 3.933 -1.765 -6.921 1.00 94.31 107 ALA A N 1
ATOM 850 C CA . ALA A 1 107 ? 4.610 -3.015 -7.255 1.00 94.31 107 ALA A CA 1
ATOM 851 C C . ALA A 1 107 ? 3.939 -3.738 -8.438 1.00 94.31 107 ALA A C 1
ATOM 853 O O . ALA A 1 107 ? 4.631 -4.244 -9.324 1.00 94.31 107 ALA A O 1
ATOM 854 N N . ALA A 1 108 ? 2.604 -3.761 -8.486 1.00 94.38 108 ALA A N 1
ATOM 855 C CA . ALA A 1 108 ? 1.849 -4.362 -9.581 1.00 94.38 108 ALA A CA 1
ATOM 856 C C . ALA A 1 108 ? 2.083 -3.636 -10.916 1.00 94.38 108 ALA A C 1
ATOM 858 O O . ALA A 1 108 ? 2.313 -4.299 -11.925 1.00 94.38 108 ALA A O 1
ATOM 859 N N . VAL A 1 109 ? 2.110 -2.299 -10.928 1.00 96.94 109 VAL A N 1
ATOM 860 C CA . VAL A 1 109 ? 2.447 -1.520 -12.135 1.00 96.94 109 VAL A CA 1
ATOM 861 C C . VAL A 1 109 ? 3.857 -1.864 -12.616 1.00 96.94 109 VAL A C 1
ATOM 863 O O . VAL A 1 109 ? 4.043 -2.217 -13.775 1.00 96.94 109 VAL A O 1
ATOM 866 N N . HIS A 1 110 ? 4.851 -1.868 -11.725 1.00 96.81 110 HIS A N 1
ATOM 867 C CA . HIS A 1 110 ? 6.225 -2.211 -12.106 1.00 96.81 110 HIS A CA 1
ATOM 868 C C . HIS A 1 110 ? 6.353 -3.652 -12.647 1.00 96.81 110 HIS A C 1
ATOM 870 O O . HIS A 1 110 ? 7.136 -3.910 -13.566 1.00 96.81 110 HIS A O 1
ATOM 876 N N . LYS A 1 111 ? 5.563 -4.601 -12.119 1.00 95.38 111 LYS A N 1
ATOM 877 C CA . LYS A 1 111 ? 5.469 -5.967 -12.657 1.00 95.38 111 LYS A CA 1
ATOM 878 C C . LYS A 1 111 ? 4.912 -5.981 -14.079 1.00 95.38 111 LYS A C 1
ATOM 880 O O . LYS A 1 111 ? 5.475 -6.662 -14.930 1.00 95.38 111 LYS A O 1
ATOM 885 N N . VAL A 1 112 ? 3.794 -5.297 -14.307 1.00 96.88 112 VAL A N 1
ATOM 886 C CA . VAL A 1 112 ? 3.082 -5.313 -15.593 1.00 96.88 112 VAL A CA 1
ATOM 887 C C . VAL A 1 112 ? 3.900 -4.629 -16.681 1.00 96.88 112 VAL A C 1
ATOM 889 O O . VAL A 1 112 ? 4.015 -5.172 -17.775 1.00 96.88 112 VAL A O 1
ATOM 892 N N . GLU A 1 113 ? 4.505 -3.483 -16.372 1.00 97.56 113 GLU A N 1
ATOM 893 C CA . GLU A 1 113 ? 5.166 -2.662 -17.388 1.00 97.56 113 GLU A CA 1
ATOM 894 C C . GLU A 1 113 ? 6.511 -3.233 -17.836 1.00 97.56 113 GLU A C 1
ATOM 896 O O . GLU A 1 113 ? 6.835 -3.227 -19.022 1.00 97.56 113 GLU A O 1
ATOM 901 N N . THR A 1 114 ? 7.321 -3.722 -16.895 1.00 96.88 114 THR A N 1
ATOM 902 C CA . THR A 1 114 ? 8.717 -4.090 -17.195 1.00 96.88 114 THR A CA 1
ATOM 903 C C . THR A 1 114 ? 9.187 -5.344 -16.482 1.00 96.88 114 THR A C 1
ATOM 905 O O . THR A 1 114 ? 10.371 -5.681 -16.535 1.00 96.88 114 THR A O 1
ATOM 908 N N . ASP A 1 115 ? 8.280 -6.046 -15.803 1.00 95.75 115 ASP A N 1
ATOM 909 C CA . ASP A 1 115 ? 8.596 -7.227 -15.011 1.00 95.75 115 ASP A CA 1
ATOM 910 C C . ASP A 1 115 ? 9.717 -6.967 -13.988 1.00 95.75 115 ASP A C 1
ATOM 912 O O . ASP A 1 115 ? 10.719 -7.686 -13.915 1.00 95.75 115 ASP A O 1
ATOM 916 N N . PHE A 1 116 ? 9.540 -5.885 -13.220 1.00 95.75 116 PHE A N 1
ATOM 917 C CA . PHE A 1 116 ? 10.504 -5.354 -12.248 1.00 95.75 116 PHE A CA 1
ATOM 918 C C . PHE A 1 116 ? 11.837 -4.904 -12.871 1.00 95.75 116 PHE A C 1
ATOM 920 O O . PHE A 1 116 ? 12.909 -5.091 -12.286 1.00 95.75 116 PHE A O 1
ATOM 927 N N . GLY A 1 117 ? 11.778 -4.321 -14.071 1.00 94.50 117 GLY A N 1
ATOM 928 C CA . GLY A 1 117 ? 12.942 -3.833 -14.810 1.00 94.50 117 GLY A CA 1
ATOM 929 C C . GLY A 1 117 ? 13.699 -4.908 -15.593 1.00 94.50 117 GLY A C 1
ATOM 930 O O . GLY A 1 117 ? 14.812 -4.649 -16.044 1.00 94.50 117 GLY A O 1
ATOM 931 N N . ARG A 1 118 ? 13.128 -6.107 -15.773 1.00 94.50 118 ARG A N 1
ATOM 932 C CA . ARG A 1 118 ? 13.698 -7.144 -16.651 1.00 94.50 118 ARG A CA 1
ATOM 933 C C . ARG A 1 118 ? 13.529 -6.820 -18.133 1.00 94.50 118 ARG A C 1
ATOM 935 O O . ARG A 1 118 ? 14.359 -7.234 -18.936 1.00 94.50 118 ARG A O 1
ATOM 942 N N . ASN A 1 119 ? 12.495 -6.064 -18.491 1.00 95.38 119 ASN A N 1
ATOM 943 C CA . ASN A 1 119 ? 12.281 -5.573 -19.845 1.00 95.38 119 ASN A CA 1
ATOM 944 C C . ASN A 1 119 ? 12.135 -4.046 -19.853 1.00 95.38 119 ASN A C 1
ATOM 946 O O . ASN A 1 119 ? 11.040 -3.528 -19.686 1.00 95.38 119 ASN A O 1
ATOM 950 N N . LEU A 1 120 ? 13.247 -3.340 -20.065 1.00 96.38 120 LEU A N 1
ATOM 951 C CA . LEU A 1 120 ? 13.293 -1.875 -20.186 1.00 96.38 120 LEU A CA 1
ATOM 952 C C . LEU A 1 120 ? 13.355 -1.408 -21.651 1.00 96.38 120 LEU A C 1
ATOM 954 O O . LEU A 1 120 ? 13.823 -0.304 -21.934 1.00 96.38 120 LEU A O 1
ATOM 958 N N . SER A 1 121 ? 12.951 -2.261 -22.597 1.00 97.00 121 SER A N 1
ATOM 959 C CA . SER A 1 121 ? 12.918 -1.872 -24.006 1.00 97.00 121 SER A CA 1
ATOM 960 C C . SER A 1 121 ? 11.881 -0.773 -24.250 1.00 97.00 121 SER A C 1
ATOM 962 O O . SER A 1 121 ? 10.799 -0.753 -23.659 1.00 97.00 121 SER A O 1
ATOM 964 N N . VAL A 1 122 ? 12.217 0.153 -25.149 1.00 96.69 122 VAL A N 1
ATOM 965 C CA . VAL A 1 122 ? 11.274 1.179 -25.596 1.00 96.69 122 VAL A CA 1
ATOM 966 C C . VAL A 1 122 ? 10.114 0.485 -26.301 1.00 96.69 122 VAL A C 1
ATOM 968 O O . VAL A 1 122 ? 10.326 -0.315 -27.214 1.00 96.69 122 VAL A O 1
ATOM 971 N N . SER A 1 123 ? 8.885 0.777 -25.879 1.00 96.00 123 SER A N 1
ATOM 972 C CA . SER A 1 123 ? 7.707 0.178 -26.515 1.00 96.00 123 SER A CA 1
ATOM 973 C C . SER A 1 123 ? 7.507 0.693 -27.944 1.00 96.00 123 SER A C 1
ATOM 975 O O . SER A 1 123 ? 8.032 1.736 -28.337 1.00 96.00 123 SER A O 1
ATOM 977 N N . SER A 1 124 ? 6.654 0.011 -28.713 1.00 95.81 124 SER A N 1
ATOM 978 C CA . SER A 1 124 ? 6.248 0.440 -30.061 1.00 95.81 124 SER A CA 1
ATOM 979 C C . SER A 1 124 ? 5.610 1.834 -30.104 1.00 95.81 124 SER A C 1
ATOM 981 O O . SER A 1 124 ? 5.590 2.465 -31.156 1.00 95.81 124 SER A O 1
ATOM 983 N N . VAL A 1 125 ? 5.108 2.323 -28.966 1.00 95.81 125 VAL A N 1
ATOM 984 C CA . VAL A 1 125 ? 4.502 3.653 -28.808 1.00 95.81 125 VAL A CA 1
ATOM 985 C C . VAL A 1 125 ? 5.424 4.649 -28.091 1.00 95.81 125 VAL A C 1
ATOM 987 O O . VAL A 1 125 ? 4.961 5.690 -27.629 1.00 95.81 125 VAL A O 1
ATOM 990 N N . GLY A 1 126 ? 6.719 4.336 -27.975 1.00 95.75 126 GLY A N 1
ATOM 991 C CA . GLY A 1 126 ? 7.740 5.239 -27.433 1.00 95.75 126 GLY A CA 1
ATOM 992 C C . GLY A 1 126 ? 7.770 5.363 -25.907 1.00 95.75 126 GLY A C 1
ATOM 993 O O . GLY A 1 126 ? 8.444 6.244 -25.385 1.00 95.75 126 GLY A O 1
ATOM 994 N N . ALA A 1 127 ? 7.046 4.513 -25.180 1.00 97.56 127 ALA A N 1
ATOM 995 C CA . ALA A 1 127 ? 7.085 4.490 -23.719 1.00 97.56 127 ALA A CA 1
ATOM 996 C C . ALA A 1 127 ? 8.419 3.927 -23.194 1.00 97.56 127 ALA A C 1
ATOM 998 O O . ALA A 1 127 ? 8.951 2.987 -23.792 1.00 97.56 127 ALA A O 1
ATOM 999 N N . THR A 1 128 ? 8.941 4.498 -22.101 1.00 97.06 128 THR A N 1
ATOM 1000 C CA . THR A 1 128 ? 10.287 4.194 -21.576 1.00 97.06 128 THR A CA 1
ATOM 1001 C C . THR A 1 128 ? 10.343 4.061 -20.049 1.00 97.06 128 THR A C 1
ATOM 1003 O O . THR A 1 128 ? 9.504 4.607 -19.328 1.00 97.06 128 THR A O 1
ATOM 1006 N N . GLY A 1 129 ? 11.385 3.382 -19.552 1.00 96.19 129 GLY A N 1
ATOM 1007 C CA . GLY A 1 129 ? 11.723 3.300 -18.128 1.00 96.19 129 GLY A CA 1
ATOM 1008 C C . GLY A 1 129 ? 10.924 2.254 -17.347 1.00 96.19 129 GLY A C 1
ATOM 1009 O O . GLY A 1 129 ? 10.137 1.503 -17.906 1.00 96.19 129 GLY A O 1
ATOM 1010 N N . HIS A 1 130 ? 11.122 2.210 -16.026 1.00 96.75 130 HIS A N 1
ATOM 1011 C CA . HIS A 1 130 ? 10.561 1.177 -15.135 1.00 96.75 130 HIS A CA 1
ATOM 1012 C C . HIS A 1 130 ? 9.032 1.048 -15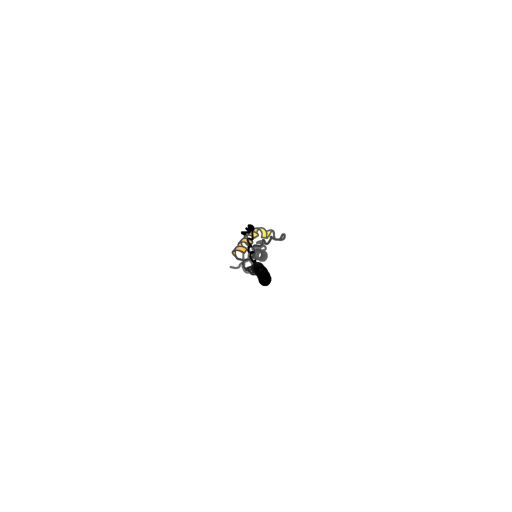.177 1.00 96.75 130 HIS A C 1
ATOM 1014 O O . HIS A 1 130 ? 8.499 -0.035 -14.938 1.00 96.75 130 HIS A O 1
ATOM 1020 N N . THR A 1 131 ? 8.342 2.143 -15.477 1.00 96.19 131 THR A N 1
ATOM 1021 C CA . THR A 1 131 ? 6.879 2.231 -15.516 1.00 96.19 131 THR A CA 1
ATOM 1022 C C . THR A 1 131 ? 6.351 2.562 -16.912 1.00 96.19 131 THR A C 1
ATOM 1024 O O . THR A 1 131 ? 5.210 2.992 -17.014 1.00 96.19 131 THR A O 1
ATOM 1027 N N . GLN A 1 132 ? 7.181 2.429 -17.960 1.00 97.69 132 GLN A N 1
ATOM 1028 C CA . GLN A 1 132 ? 6.818 2.671 -19.364 1.00 97.69 132 GLN A CA 1
ATOM 1029 C C . GLN A 1 132 ? 5.961 3.934 -19.549 1.00 97.69 132 GLN A C 1
ATOM 1031 O O . GLN A 1 132 ? 4.822 3.899 -20.014 1.00 97.69 132 GLN A O 1
ATOM 1036 N N . VAL A 1 133 ? 6.529 5.085 -19.187 1.00 96.62 133 VAL A N 1
ATOM 1037 C CA . VAL A 1 133 ? 5.859 6.384 -19.327 1.00 96.62 133 VAL A CA 1
ATOM 1038 C C . VAL A 1 133 ? 6.219 6.990 -20.680 1.00 96.62 133 VAL A C 1
ATOM 1040 O O . VAL A 1 133 ? 7.346 6.848 -21.167 1.00 96.62 133 VAL A O 1
ATOM 1043 N N . ARG A 1 134 ? 5.245 7.650 -21.305 1.00 94.38 134 ARG A N 1
ATOM 1044 C CA . ARG A 1 134 ? 5.438 8.423 -22.535 1.00 94.38 134 ARG A CA 1
ATOM 1045 C C . ARG A 1 134 ? 5.787 9.884 -22.185 1.00 94.38 134 ARG A C 1
ATOM 1047 O O . ARG A 1 134 ? 5.184 10.394 -21.241 1.00 94.38 134 ARG A O 1
ATOM 1054 N N . PRO A 1 135 ? 6.710 10.538 -22.916 1.00 87.81 135 PRO A N 1
ATOM 1055 C CA . PRO A 1 135 ? 6.938 11.983 -22.823 1.00 87.81 135 PRO A CA 1
ATOM 1056 C C . PRO A 1 135 ? 5.713 12.831 -23.183 1.00 87.81 135 PRO A C 1
ATOM 1058 O O . PRO A 1 135 ? 4.874 12.355 -23.988 1.00 87.81 135 PRO A O 1
#

Radius of gyration: 49.41 Å; chains: 1; bounding box: 75×37×165 Å

Secondary structure (DSSP, 8-state):
----------------PPP--------HHHHHHHHHHHHHHHHHHHHHHHHHHHHHHHHHHHT--TTT----------TTS-HHHHTTHHHHHHHHHHHT--HHHHHHHHHHHHTTTT--PPPTT--BTTTTB--

InterPro domains:
  IPR023346 Lysozyme-like domain superfamily [SSF53955] (85-135)

Foldseek 3Di:
DDDDDDDDDDDDDDDDDDDDDDDDPDPPPVVVVVVVVVVVVVVVVVVVVVVVVVVVVVCVVPVPPVLVPVPPPVPPCPPPNDPLCPVCQVVLVVVCVVPVNRSVVVSVQLCVQCNSVVRQDQDPVRFGDSNRDHD